Protein AF-A0A399HBB7-F1 (afdb_monomer)

Secondary structure (DSSP, 8-state):
-HHHHHHHHHHHHT--SSS---EEETTTTEEEEEEE-TTS-EEEEEEES-SHHHHHHHHHHHHHHHHHHHHHHHHHHHHHHHHHHTT-

Foldseek 3Di:
DVVVVVVVVCVVVPDDD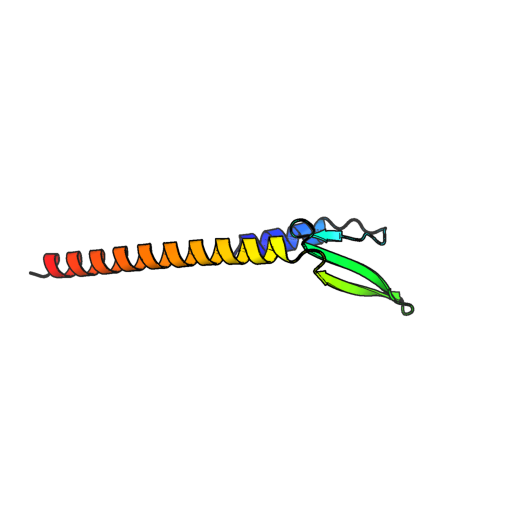DDQDQDQPLPNQKTWGFDQDPVRDTDTDIDGPDCVSVVVVVVVVVVVVVVVVVVVVVVVVVVVVVVVVVVD

Sequence (88 aa):
MVSVAATLLVLMFSTDTDEVVERKAFFGSLVFETVKKKDGAMGVTTGVDNPVPIVLLFVVLTLVLAMIHVIYQGLKQRREQLLSQSGS

pLDDT: mean 71.94, std 14.93, range [45.09, 96.06]

Structure (mmCIF, N/CA/C/O backbone):
data_AF-A0A399HBB7-F1
#
_entry.id   AF-A0A399HBB7-F1
#
loop_
_atom_site.group_PDB
_atom_site.id
_atom_site.type_symbol
_atom_site.label_atom_id
_atom_site.label_alt_id
_atom_site.label_comp_id
_atom_site.label_asym_id
_atom_site.label_entity_id
_atom_site.label_seq_id
_atom_site.pdbx_PDB_ins_code
_atom_site.Cartn_x
_atom_site.Cartn_y
_atom_site.Cartn_z
_atom_site.occupancy
_atom_site.B_iso_or_equiv
_atom_site.auth_seq_id
_atom_site.auth_comp_id
_atom_site.auth_asym_id
_atom_site.auth_atom_id
_atom_site.pdbx_PDB_model_num
ATOM 1 N N . MET A 1 1 ? -0.618 11.262 4.622 1.00 53.88 1 MET A N 1
ATOM 2 C CA . MET A 1 1 ? -0.139 12.025 3.443 1.00 53.88 1 MET A CA 1
ATOM 3 C C . MET A 1 1 ? 1.350 12.371 3.500 1.00 53.88 1 MET A C 1
ATOM 5 O O . MET A 1 1 ? 1.986 12.296 2.462 1.00 53.88 1 MET A O 1
ATOM 9 N N . VAL A 1 2 ? 1.936 12.667 4.670 1.00 63.09 2 VAL A N 1
ATOM 10 C CA . VAL A 1 2 ? 3.371 13.021 4.810 1.00 63.09 2 VAL A CA 1
ATOM 11 C C . VAL A 1 2 ? 4.334 11.919 4.330 1.00 63.09 2 VAL A C 1
ATOM 13 O O . VAL A 1 2 ? 5.368 12.220 3.745 1.00 63.09 2 VAL A O 1
ATOM 16 N N . SER A 1 3 ? 3.970 10.641 4.493 1.00 67.19 3 SER A N 1
ATOM 17 C CA . SER A 1 3 ? 4.818 9.512 4.079 1.00 67.19 3 SER A CA 1
ATOM 18 C C . SER A 1 3 ? 5.054 9.447 2.564 1.00 67.19 3 SER A C 1
ATOM 20 O O . SER A 1 3 ? 6.177 9.188 2.157 1.00 67.19 3 SER A O 1
ATOM 22 N N . VAL A 1 4 ? 4.048 9.756 1.735 1.00 71.19 4 VAL A N 1
ATOM 23 C CA . VAL A 1 4 ? 4.186 9.716 0.266 1.00 71.19 4 VAL A CA 1
ATOM 24 C C . VAL A 1 4 ? 5.112 10.828 -0.220 1.00 71.19 4 VAL A C 1
ATOM 26 O O . VAL A 1 4 ? 5.985 10.585 -1.047 1.00 71.19 4 VAL A O 1
ATOM 29 N N . ALA A 1 5 ? 4.966 12.032 0.339 1.00 71.88 5 ALA A N 1
ATOM 30 C CA . ALA A 1 5 ? 5.825 13.166 0.012 1.00 71.88 5 ALA A CA 1
ATOM 31 C C . ALA A 1 5 ? 7.289 12.909 0.406 1.00 71.88 5 ALA A C 1
ATOM 33 O O . ALA A 1 5 ? 8.195 13.223 -0.362 1.00 71.88 5 ALA A O 1
ATOM 34 N N . ALA A 1 6 ? 7.523 12.278 1.561 1.00 75.25 6 ALA A N 1
ATOM 35 C CA . ALA A 1 6 ? 8.866 11.911 2.004 1.00 75.25 6 ALA A CA 1
ATOM 36 C C . ALA A 1 6 ? 9.514 10.870 1.077 1.00 75.25 6 ALA A C 1
ATOM 38 O O . ALA A 1 6 ? 10.668 11.032 0.689 1.00 75.25 6 ALA A O 1
ATOM 39 N N . THR A 1 7 ? 8.768 9.842 0.657 1.00 74.06 7 THR A N 1
ATOM 40 C CA . THR A 1 7 ? 9.268 8.842 -0.301 1.00 74.06 7 THR A CA 1
ATOM 41 C C . THR A 1 7 ? 9.616 9.475 -1.650 1.00 74.06 7 THR A C 1
ATOM 43 O O . THR A 1 7 ? 10.637 9.134 -2.243 1.00 74.06 7 THR A O 1
ATOM 46 N N . LEU A 1 8 ? 8.805 10.432 -2.110 1.00 70.62 8 LEU A N 1
ATOM 47 C CA . LEU A 1 8 ? 9.016 11.126 -3.380 1.00 70.62 8 LEU A CA 1
ATOM 48 C C . LEU A 1 8 ? 10.274 12.010 -3.347 1.00 70.62 8 LEU A C 1
ATOM 50 O O . LEU A 1 8 ? 11.055 11.996 -4.294 1.00 70.62 8 LEU A O 1
ATOM 54 N N . LEU A 1 9 ? 10.511 12.714 -2.235 1.00 74.06 9 LEU A N 1
ATOM 55 C CA . LEU A 1 9 ? 11.708 13.540 -2.039 1.00 74.06 9 LEU A CA 1
ATOM 56 C C . LEU A 1 9 ? 12.991 12.705 -1.946 1.00 74.06 9 LEU A C 1
ATOM 58 O O . LEU A 1 9 ? 13.999 13.069 -2.547 1.00 74.0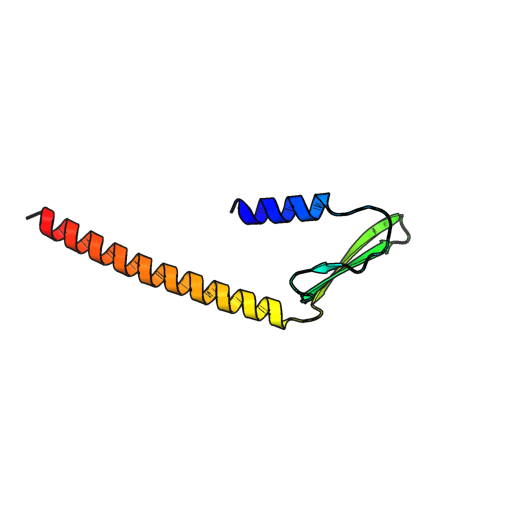6 9 LEU A O 1
ATOM 62 N N . VAL A 1 10 ? 12.953 11.567 -1.249 1.00 77.06 10 VAL A N 1
ATOM 63 C CA . VAL A 1 10 ? 14.109 10.661 -1.132 1.00 77.06 10 VAL A CA 1
ATOM 64 C C . VAL A 1 10 ? 14.485 10.063 -2.490 1.00 77.06 10 VAL A C 1
ATOM 66 O O . VAL A 1 10 ? 15.663 10.022 -2.835 1.00 77.06 10 VAL A O 1
ATOM 69 N N . LEU A 1 11 ? 13.499 9.658 -3.297 1.00 70.69 11 LEU A N 1
ATOM 70 C CA . LEU A 1 11 ? 13.744 9.157 -4.655 1.00 70.69 11 LEU A CA 1
ATOM 71 C C . LEU A 1 11 ? 14.372 10.222 -5.562 1.00 70.69 11 LEU A C 1
ATOM 73 O O . LEU A 1 11 ? 15.266 9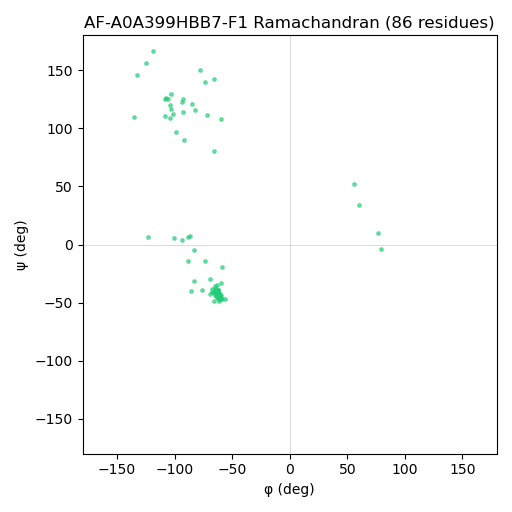.912 -6.351 1.00 70.69 11 LEU A O 1
ATOM 77 N N . MET A 1 12 ? 13.932 11.475 -5.430 1.00 67.62 12 MET A N 1
ATOM 78 C CA . MET A 1 12 ? 14.445 12.577 -6.241 1.00 67.62 12 MET A CA 1
ATOM 79 C C . MET A 1 12 ? 15.909 12.908 -5.912 1.00 67.62 12 MET A C 1
ATOM 81 O O . MET A 1 12 ? 16.693 13.161 -6.821 1.00 67.62 12 MET A O 1
ATOM 85 N N . PHE A 1 13 ? 16.290 12.846 -4.632 1.00 65.00 13 PHE A N 1
ATOM 86 C CA . PHE A 1 13 ? 17.647 13.163 -4.165 1.00 65.00 13 PHE A CA 1
ATOM 87 C C . PHE A 1 13 ? 18.627 11.980 -4.182 1.00 65.00 13 PHE A C 1
ATOM 89 O O . PHE A 1 13 ? 19.829 12.197 -4.096 1.00 65.00 13 PHE A O 1
ATOM 96 N N . SER A 1 14 ? 18.150 10.740 -4.327 1.00 61.75 14 SER A N 1
ATOM 97 C CA . SER A 1 14 ? 19.003 9.542 -4.437 1.00 61.75 14 SER A CA 1
ATOM 98 C C . SER A 1 14 ? 19.457 9.239 -5.876 1.00 61.75 14 SER A C 1
ATOM 100 O O . SER A 1 14 ? 20.020 8.176 -6.141 1.00 61.75 14 SER A O 1
ATOM 102 N N . THR A 1 15 ? 19.176 10.127 -6.832 1.00 47.03 15 THR A N 1
ATOM 103 C CA . THR A 1 15 ? 19.533 9.943 -8.243 1.00 47.03 15 THR A CA 1
ATOM 104 C C . THR A 1 15 ? 20.892 10.569 -8.525 1.00 47.03 15 THR A C 1
ATOM 106 O O . THR A 1 15 ? 20.973 11.737 -8.885 1.00 47.03 15 THR A O 1
ATOM 109 N N . ASP A 1 16 ? 21.946 9.770 -8.361 1.00 45.97 16 ASP A N 1
ATOM 110 C CA . ASP A 1 16 ? 23.284 10.074 -8.879 1.00 45.97 16 ASP A CA 1
ATOM 111 C C . ASP A 1 16 ? 23.266 10.080 -10.422 1.00 45.97 16 ASP A C 1
ATOM 113 O O . ASP A 1 16 ? 22.509 9.320 -11.042 1.00 45.97 16 ASP A O 1
ATOM 117 N N . THR A 1 17 ? 24.019 10.999 -11.023 1.00 51.78 17 THR A N 1
ATOM 118 C CA . THR A 1 17 ? 23.684 11.674 -12.292 1.00 51.78 17 THR A CA 1
ATOM 119 C C . THR A 1 17 ? 24.227 11.080 -13.592 1.00 51.78 17 THR A C 1
ATOM 121 O O . THR A 1 17 ? 23.970 11.688 -14.625 1.00 51.78 17 THR A O 1
ATOM 124 N N . ASP A 1 18 ? 24.918 9.936 -13.624 1.00 45.59 18 ASP A N 1
ATOM 125 C CA . ASP A 1 18 ? 25.796 9.677 -14.788 1.00 45.59 18 ASP A CA 1
ATOM 126 C C . ASP A 1 18 ? 25.604 8.409 -15.621 1.00 45.59 18 ASP A C 1
ATOM 128 O O . ASP A 1 18 ? 26.342 8.219 -16.585 1.00 45.59 18 ASP A O 1
ATOM 132 N N . GLU A 1 19 ? 24.580 7.586 -15.403 1.00 45.09 19 GLU A N 1
ATOM 133 C CA . GLU A 1 19 ? 24.379 6.425 -16.280 1.00 45.09 19 GLU A CA 1
ATOM 134 C C . GLU A 1 19 ? 22.927 6.288 -16.738 1.00 45.09 19 GLU A C 1
ATOM 136 O O . GLU A 1 19 ? 21.979 6.628 -16.028 1.00 45.09 19 GLU A O 1
ATOM 141 N N . VAL A 1 20 ? 22.745 5.808 -17.972 1.00 50.50 20 VAL A N 1
ATOM 142 C CA . VAL A 1 20 ? 21.459 5.315 -18.479 1.00 50.50 20 VAL A CA 1
ATOM 143 C C . VAL A 1 20 ? 21.131 4.071 -17.658 1.00 50.50 20 VAL A C 1
ATOM 145 O O . VAL A 1 20 ? 21.435 2.947 -18.041 1.00 50.50 20 VAL A O 1
ATOM 148 N N . VAL A 1 21 ? 20.605 4.293 -16.457 1.00 53.81 21 VAL A N 1
ATOM 149 C CA . VAL A 1 21 ? 20.273 3.233 -15.516 1.00 53.81 21 VAL A CA 1
ATOM 150 C C . VAL A 1 21 ? 18.814 2.875 -15.745 1.00 53.81 21 VAL A C 1
ATOM 152 O O . VAL A 1 21 ? 17.921 3.682 -15.482 1.00 53.81 21 VAL A O 1
ATOM 155 N N . GLU A 1 22 ? 18.565 1.659 -16.226 1.00 55.19 22 GLU A N 1
ATOM 156 C CA . GLU A 1 22 ? 17.254 1.027 -16.099 1.00 55.19 22 GLU A CA 1
ATOM 157 C C . GLU A 1 22 ? 16.945 0.922 -14.601 1.00 55.19 22 GLU A C 1
ATOM 159 O O . GLU A 1 22 ? 17.575 0.158 -13.865 1.00 55.19 22 GLU A O 1
ATOM 164 N N . ARG A 1 23 ? 16.011 1.742 -14.110 1.00 60.53 23 ARG A N 1
ATOM 165 C CA . ARG A 1 23 ? 15.663 1.757 -12.688 1.00 60.53 23 ARG A CA 1
ATOM 166 C C . ARG A 1 23 ? 14.370 0.997 -12.470 1.00 60.53 23 ARG A C 1
ATOM 168 O O . ARG A 1 23 ? 13.291 1.430 -12.870 1.00 60.53 23 ARG A O 1
ATOM 175 N N . LYS A 1 24 ? 14.495 -0.138 -11.787 1.00 58.97 24 LYS A N 1
ATOM 176 C CA . LYS A 1 24 ? 13.376 -0.953 -11.320 1.00 58.97 24 LYS A CA 1
ATOM 177 C C . LYS A 1 24 ? 12.878 -0.425 -9.977 1.00 58.97 24 LYS A C 1
ATOM 179 O O . LYS A 1 24 ? 13.622 -0.387 -9.001 1.00 58.97 24 LYS A O 1
ATOM 184 N N . ALA A 1 25 ? 11.613 -0.034 -9.915 1.00 62.09 25 ALA A N 1
ATOM 185 C CA . ALA A 1 25 ? 10.944 0.409 -8.699 1.00 62.09 25 ALA A CA 1
ATOM 186 C C . ALA A 1 25 ? 9.768 -0.515 -8.369 1.00 62.09 25 ALA A C 1
ATOM 188 O O . ALA A 1 25 ? 9.334 -1.332 -9.184 1.00 62.09 25 ALA A O 1
ATOM 189 N N . PHE A 1 26 ? 9.242 -0.389 -7.151 1.00 64.06 26 PHE A N 1
ATOM 190 C CA . PHE A 1 26 ? 8.052 -1.122 -6.721 1.00 64.06 26 PHE A CA 1
ATOM 191 C C . PHE A 1 26 ? 8.204 -2.651 -6.877 1.00 64.06 26 PHE A C 1
ATOM 193 O O . PHE A 1 26 ? 7.390 -3.318 -7.512 1.00 64.06 26 PHE A O 1
ATOM 200 N N . PHE A 1 27 ? 9.298 -3.198 -6.329 1.00 71.69 27 PHE A N 1
ATOM 201 C CA . PHE A 1 27 ? 9.659 -4.624 -6.418 1.00 71.69 27 PHE A CA 1
ATOM 202 C C . PHE A 1 27 ? 9.870 -5.136 -7.855 1.00 71.69 27 PHE A C 1
ATOM 204 O O . PHE A 1 27 ? 9.543 -6.277 -8.167 1.00 71.69 27 PHE A O 1
ATOM 211 N N . GLY A 1 28 ? 10.387 -4.288 -8.749 1.00 65.00 28 GLY A N 1
ATOM 212 C CA . GLY A 1 28 ? 10.580 -4.647 -10.158 1.00 65.00 28 GLY A CA 1
ATOM 213 C C . GLY A 1 28 ? 9.300 -4.640 -10.985 1.00 65.00 28 GLY A C 1
ATOM 214 O O . GLY A 1 28 ? 9.309 -5.092 -12.121 1.00 65.00 28 GLY A O 1
ATOM 215 N N . SER A 1 29 ? 8.205 -4.120 -10.431 1.00 60.22 29 SER A N 1
ATOM 216 C CA . SER A 1 29 ? 6.950 -3.965 -11.155 1.00 60.22 29 SER A CA 1
ATOM 217 C C . SER A 1 29 ? 6.980 -2.790 -12.124 1.00 60.22 29 SER A C 1
ATOM 219 O O . SER A 1 29 ? 6.463 -2.898 -13.232 1.00 60.22 29 SER A O 1
ATOM 221 N N . LEU A 1 30 ? 7.604 -1.683 -11.717 1.00 63.38 30 LEU A N 1
ATOM 222 C CA . LEU A 1 30 ? 7.721 -0.473 -12.520 1.00 63.38 30 LEU A CA 1
ATOM 223 C C . LEU A 1 30 ? 9.146 -0.353 -13.044 1.00 63.38 30 LEU A C 1
ATOM 225 O O . LEU A 1 30 ? 10.094 -0.354 -12.257 1.00 63.38 30 LEU A O 1
ATOM 229 N N . VAL A 1 31 ? 9.290 -0.219 -14.357 1.00 61.69 31 VAL A N 1
ATOM 230 C CA . VAL A 1 31 ? 10.570 0.051 -15.014 1.00 61.69 31 VAL A CA 1
ATOM 231 C C . VAL A 1 31 ? 10.563 1.488 -15.506 1.00 61.69 31 VAL A C 1
ATOM 233 O O . VAL A 1 31 ? 9.649 1.913 -16.217 1.00 61.69 31 VAL A O 1
ATOM 236 N N . PHE A 1 32 ? 11.583 2.236 -15.097 1.00 64.69 32 PHE A N 1
ATOM 237 C CA . PHE A 1 32 ? 11.864 3.579 -15.575 1.00 64.69 32 PHE A CA 1
ATOM 238 C C . PHE A 1 32 ? 13.097 3.510 -16.464 1.00 64.69 32 PHE A C 1
ATOM 240 O O . PHE A 1 32 ? 14.206 3.269 -15.983 1.00 64.69 32 PHE A O 1
ATOM 247 N N . GLU A 1 33 ? 12.895 3.725 -17.757 1.00 58.75 33 GLU A N 1
ATOM 248 C CA . GLU A 1 33 ? 13.984 3.826 -18.717 1.00 58.75 33 GLU A CA 1
ATOM 249 C C . GLU A 1 33 ? 14.181 5.306 -19.062 1.00 58.75 33 GLU A C 1
ATOM 251 O O . GLU A 1 33 ? 13.254 5.999 -19.492 1.00 58.75 33 GLU A O 1
ATOM 256 N N . THR A 1 34 ? 15.382 5.819 -18.793 1.00 58.97 34 THR A N 1
ATOM 257 C CA . THR A 1 34 ? 15.737 7.213 -19.088 1.00 58.97 34 THR A CA 1
ATOM 258 C C . THR A 1 34 ? 16.509 7.241 -20.396 1.00 58.97 34 THR A C 1
ATOM 260 O O . THR A 1 34 ? 17.712 6.995 -20.424 1.00 58.97 34 THR A O 1
ATOM 263 N N . VAL A 1 35 ? 15.820 7.525 -21.498 1.00 56.91 35 VAL A N 1
ATOM 264 C CA . VAL A 1 35 ? 16.424 7.576 -22.831 1.00 56.91 35 VAL A CA 1
ATOM 265 C C . VAL A 1 35 ? 16.835 9.012 -23.144 1.00 56.91 35 VAL A C 1
ATOM 267 O O . VAL A 1 35 ? 16.010 9.931 -23.146 1.00 56.91 35 VAL A O 1
ATOM 270 N N . LYS A 1 36 ? 18.119 9.234 -23.440 1.00 50.25 36 LYS A N 1
ATOM 271 C CA . LYS A 1 36 ? 18.600 10.540 -23.908 1.00 50.25 36 LYS A CA 1
ATOM 272 C C . LYS A 1 36 ? 18.112 10.759 -25.341 1.00 50.25 36 LYS A C 1
ATOM 274 O O . LYS A 1 36 ? 18.521 10.061 -26.267 1.00 50.25 36 LYS A O 1
ATOM 279 N N . LYS A 1 37 ? 17.201 11.710 -25.519 1.00 58.88 37 LYS A N 1
ATOM 280 C CA . LYS A 1 37 ? 16.595 12.040 -26.810 1.00 58.88 37 LYS A CA 1
ATOM 281 C C . LYS A 1 37 ? 17.586 12.881 -27.640 1.00 58.88 37 LYS A C 1
ATOM 283 O O . LYS A 1 37 ? 18.439 13.574 -27.083 1.00 58.88 37 LYS A O 1
ATOM 288 N N . LYS A 1 38 ? 17.534 12.779 -28.977 1.00 52.06 38 LYS A N 1
ATOM 289 C CA . LYS A 1 38 ? 18.530 13.357 -29.924 1.00 52.06 38 LYS A CA 1
ATOM 290 C C . LYS A 1 38 ? 18.692 14.884 -29.828 1.00 52.06 38 LYS A C 1
ATOM 292 O O . LYS A 1 38 ? 19.692 15.432 -30.268 1.00 52.06 38 LYS A O 1
ATOM 297 N N . ASP A 1 39 ? 17.707 15.534 -29.241 1.00 60.72 39 ASP A N 1
ATOM 298 C CA . ASP A 1 39 ? 17.536 16.955 -28.962 1.00 60.72 39 ASP A CA 1
ATOM 299 C C . ASP A 1 39 ? 18.140 17.390 -27.608 1.00 60.72 39 ASP A C 1
ATOM 301 O O . ASP A 1 39 ? 17.981 18.533 -27.192 1.00 60.72 39 ASP A O 1
ATOM 305 N N . GLY A 1 40 ? 18.847 16.498 -26.903 1.00 57.84 40 GLY A N 1
ATOM 306 C CA . GLY A 1 40 ? 19.445 16.782 -25.592 1.00 57.84 40 GLY A CA 1
ATOM 307 C C . GLY A 1 40 ? 18.446 16.720 -24.432 1.00 57.84 40 GLY A C 1
ATOM 308 O O . GLY A 1 40 ? 18.848 16.814 -23.274 1.00 57.84 40 GLY A O 1
ATOM 309 N N . ALA A 1 41 ? 17.162 16.504 -24.726 1.00 58.66 41 ALA A N 1
ATOM 310 C CA . ALA A 1 41 ? 16.125 16.276 -23.732 1.00 58.66 41 ALA A CA 1
ATOM 311 C C . ALA A 1 41 ? 16.241 14.867 -23.124 1.00 58.66 41 ALA A C 1
ATOM 313 O O . ALA A 1 41 ? 16.481 13.884 -23.827 1.00 58.66 41 ALA A O 1
ATOM 314 N N . MET A 1 42 ? 16.031 14.751 -21.813 1.00 58.62 42 MET A N 1
ATOM 315 C CA . MET A 1 42 ? 15.855 13.454 -21.156 1.00 58.62 42 MET A CA 1
ATOM 316 C C . MET A 1 42 ? 14.401 13.008 -21.322 1.00 58.62 42 MET A C 1
ATOM 318 O O . MET A 1 42 ? 13.485 13.674 -20.843 1.00 58.62 42 MET A O 1
ATOM 322 N N . GLY A 1 43 ? 14.181 11.903 -22.034 1.00 54.72 43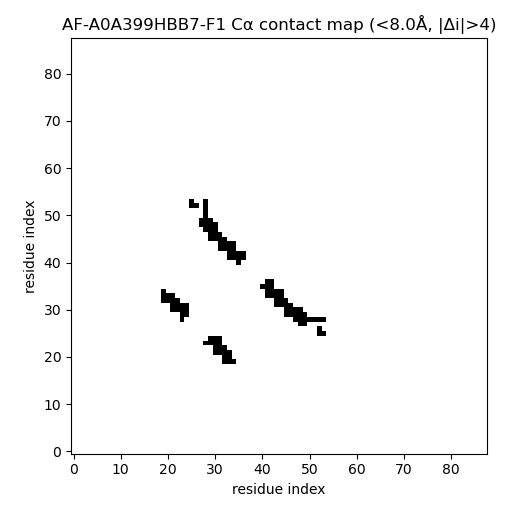 GLY A N 1
ATOM 323 C CA . GLY A 1 43 ? 12.885 11.239 -22.105 1.00 54.72 43 GLY A CA 1
ATOM 324 C C . GLY A 1 43 ? 12.810 10.158 -21.036 1.00 54.72 43 GLY A C 1
ATOM 325 O O . GLY A 1 43 ? 13.676 9.292 -20.984 1.00 54.72 43 GLY A O 1
ATOM 326 N N . VAL A 1 44 ? 11.786 10.199 -20.189 1.00 60.50 44 VAL A N 1
ATOM 327 C CA . VAL A 1 44 ? 11.513 9.128 -19.223 1.00 60.50 44 VAL A CA 1
ATOM 328 C C . VAL A 1 44 ? 10.355 8.302 -19.764 1.00 60.50 44 VAL A C 1
ATOM 330 O O . VAL A 1 44 ? 9.252 8.823 -19.927 1.00 60.50 44 VAL A O 1
ATOM 333 N N . THR A 1 45 ? 10.599 7.028 -20.060 1.00 59.25 45 THR A N 1
ATOM 334 C CA . THR A 1 45 ? 9.555 6.068 -20.431 1.00 59.25 45 THR A CA 1
ATOM 335 C C . THR A 1 45 ? 9.263 5.158 -19.247 1.00 59.25 45 THR A C 1
ATOM 337 O O . THR A 1 45 ? 10.175 4.604 -18.632 1.00 59.25 45 THR A O 1
ATOM 340 N N . THR A 1 46 ? 7.982 5.032 -18.900 1.00 63.06 46 THR A N 1
ATOM 341 C CA . THR A 1 46 ? 7.512 4.207 -17.785 1.00 63.06 46 THR A CA 1
ATOM 342 C C . THR A 1 46 ? 6.798 2.969 -18.314 1.00 63.06 46 THR A C 1
ATOM 344 O O . THR A 1 46 ? 5.866 3.067 -19.112 1.00 63.06 46 THR A O 1
ATOM 347 N N . GLY A 1 47 ? 7.248 1.795 -17.877 1.00 63.84 47 GLY A N 1
ATOM 348 C CA . GLY A 1 47 ? 6.673 0.499 -18.232 1.00 63.84 47 GLY A CA 1
ATOM 349 C C . GLY A 1 47 ? 6.299 -0.311 -16.995 1.00 63.84 47 GLY A C 1
ATOM 350 O O . GLY A 1 47 ? 6.847 -0.104 -15.911 1.00 63.84 47 GLY A O 1
ATOM 351 N N . VAL A 1 48 ? 5.358 -1.242 -17.156 1.00 70.06 48 VAL A N 1
ATOM 352 C CA . VAL A 1 48 ? 5.043 -2.253 -16.139 1.00 70.06 48 VAL A CA 1
ATOM 353 C C . VAL A 1 48 ? 5.652 -3.575 -16.597 1.00 70.06 48 VAL A C 1
ATOM 355 O O . VAL A 1 48 ? 5.176 -4.157 -17.565 1.00 70.06 48 VAL A O 1
ATOM 358 N N . ASP A 1 49 ? 6.705 -4.024 -15.917 1.00 71.12 49 ASP A N 1
ATOM 359 C CA . ASP A 1 49 ? 7.429 -5.269 -16.235 1.00 71.12 49 ASP A CA 1
ATOM 360 C C . ASP A 1 49 ? 6.760 -6.476 -15.561 1.00 71.12 49 ASP A C 1
ATOM 362 O O . ASP A 1 49 ? 6.538 -7.519 -16.169 1.00 71.12 49 ASP A O 1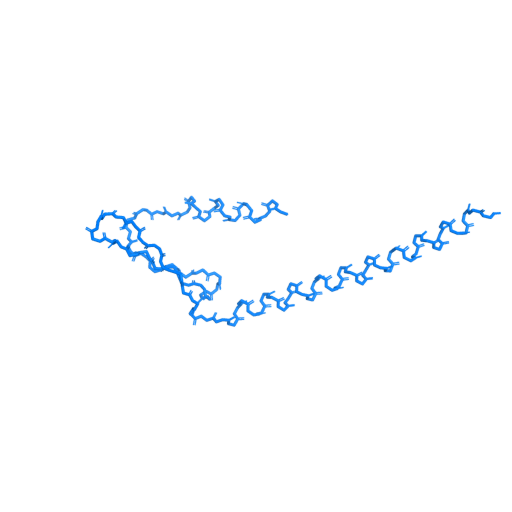
ATOM 366 N N . ASN A 1 50 ? 6.311 -6.304 -14.314 1.00 70.12 50 ASN A N 1
ATOM 367 C CA . ASN A 1 50 ? 5.561 -7.325 -13.589 1.00 70.12 50 ASN A CA 1
ATOM 368 C C . ASN A 1 50 ? 4.353 -6.706 -12.872 1.00 70.12 50 ASN A C 1
ATOM 370 O O . ASN A 1 50 ? 4.551 -6.009 -11.884 1.00 70.12 50 ASN A O 1
ATOM 374 N N . PRO A 1 51 ? 3.097 -6.954 -13.280 1.00 75.38 51 PRO A N 1
ATOM 375 C CA . PRO A 1 51 ? 1.930 -6.343 -12.637 1.00 75.38 51 PRO A CA 1
ATOM 376 C C . PRO A 1 51 ? 1.597 -6.937 -11.255 1.00 75.38 51 PRO A C 1
ATOM 378 O O . PRO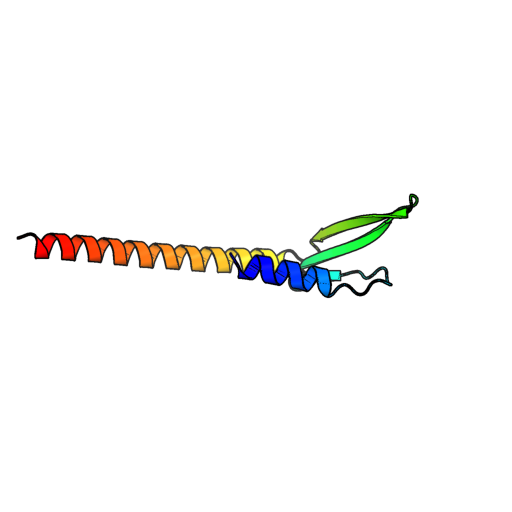 A 1 51 ? 0.830 -6.336 -10.501 1.00 75.38 51 PRO A O 1
ATOM 381 N N . VAL A 1 52 ? 2.160 -8.097 -10.892 1.00 79.19 52 VAL A N 1
ATOM 382 C CA . VAL A 1 52 ? 1.791 -8.841 -9.673 1.00 79.19 52 VAL A CA 1
ATOM 383 C C . VAL A 1 52 ? 1.988 -8.026 -8.383 1.00 79.19 52 VAL A C 1
ATOM 385 O O . VAL A 1 52 ? 1.047 -7.972 -7.587 1.00 79.19 52 VAL A O 1
ATOM 388 N N . PRO A 1 53 ? 3.126 -7.336 -8.150 1.00 75.88 53 PRO A N 1
ATOM 389 C CA . PRO A 1 53 ? 3.316 -6.541 -6.937 1.00 75.88 53 PRO A CA 1
ATOM 390 C C . PRO A 1 53 ? 2.328 -5.372 -6.819 1.00 75.88 53 PRO A C 1
ATOM 392 O O . PRO A 1 53 ? 1.883 -5.064 -5.714 1.00 75.88 53 PRO A O 1
ATOM 395 N N . ILE A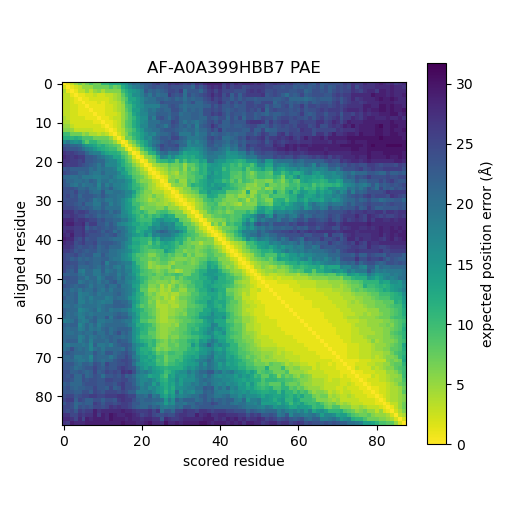 1 54 ? 1.942 -4.745 -7.940 1.00 79.19 54 ILE A N 1
ATOM 396 C CA . ILE A 1 54 ? 0.940 -3.663 -7.964 1.00 79.19 54 ILE A CA 1
ATOM 397 C C . ILE A 1 54 ? -0.431 -4.197 -7.557 1.00 79.19 54 ILE A C 1
ATOM 399 O O . ILE A 1 54 ? -1.085 -3.615 -6.691 1.00 79.19 54 ILE A O 1
ATOM 403 N N . VAL A 1 55 ? -0.857 -5.317 -8.146 1.00 80.75 55 VAL A N 1
ATOM 404 C CA . VAL A 1 55 ? -2.143 -5.943 -7.813 1.00 80.75 55 VAL A CA 1
ATOM 405 C C . VAL A 1 55 ? -2.170 -6.350 -6.342 1.00 80.75 55 VAL A C 1
ATOM 407 O O . VAL A 1 55 ? -3.149 -6.084 -5.646 1.00 80.75 55 VAL A O 1
ATOM 410 N N . LEU A 1 56 ? -1.081 -6.931 -5.837 1.00 83.88 56 LEU A N 1
ATOM 411 C CA . LEU A 1 56 ? -0.985 -7.345 -4.442 1.00 83.88 56 LEU A CA 1
ATOM 412 C C . LEU A 1 56 ? -1.059 -6.149 -3.486 1.00 83.88 56 LEU A C 1
ATOM 414 O O . LEU A 1 56 ? -1.824 -6.201 -2.523 1.00 83.88 56 LEU A O 1
ATOM 418 N N . LEU A 1 57 ? -0.345 -5.051 -3.771 1.00 84.75 57 LEU A N 1
ATOM 419 C CA . LEU A 1 57 ? -0.483 -3.816 -2.994 1.00 84.75 57 LEU A CA 1
ATOM 420 C C . LEU A 1 57 ? -1.937 -3.344 -2.987 1.00 84.75 57 LEU A C 1
ATOM 422 O O . LEU A 1 57 ? -2.463 -3.004 -1.930 1.00 84.75 57 LEU A O 1
ATOM 426 N N . PHE A 1 58 ? -2.586 -3.321 -4.151 1.00 86.50 58 PHE A N 1
ATOM 427 C CA . PHE A 1 58 ? -3.958 -2.845 -4.272 1.00 86.50 58 PHE A CA 1
ATOM 428 C C . PHE A 1 58 ? -4.932 -3.685 -3.436 1.00 86.50 58 PHE A C 1
ATOM 430 O O . PHE A 1 58 ? -5.777 -3.134 -2.727 1.00 86.50 58 PHE A O 1
ATOM 437 N N . VAL A 1 59 ? -4.776 -5.012 -3.451 1.00 91.69 59 VAL A N 1
ATOM 438 C CA . VAL A 1 59 ? -5.568 -5.933 -2.624 1.00 91.69 59 VAL A CA 1
ATOM 439 C C . VAL A 1 59 ? -5.342 -5.661 -1.137 1.00 91.69 59 VAL A C 1
ATOM 441 O O . VAL A 1 59 ? -6.308 -5.496 -0.393 1.00 91.69 59 VAL A O 1
ATOM 444 N N . VAL A 1 60 ? -4.083 -5.551 -0.704 1.00 93.88 60 VAL A N 1
ATOM 445 C CA . VAL A 1 60 ? -3.744 -5.257 0.697 1.00 93.88 60 VAL A CA 1
ATOM 446 C C . VAL A 1 60 ? -4.339 -3.917 1.131 1.00 93.88 60 VAL A C 1
ATOM 448 O O . VAL A 1 60 ? -4.973 -3.834 2.182 1.00 93.88 60 VAL A O 1
ATOM 451 N N . LEU A 1 61 ? -4.201 -2.876 0.309 1.00 92.38 61 LEU A N 1
ATOM 452 C CA . LEU A 1 61 ? -4.723 -1.545 0.608 1.00 92.38 61 LEU A CA 1
ATOM 453 C C . LEU A 1 61 ? -6.254 -1.553 0.716 1.00 92.38 61 LEU A C 1
ATOM 455 O O . LEU A 1 61 ? -6.815 -0.956 1.634 1.00 92.38 61 LEU A O 1
ATOM 459 N N . THR A 1 62 ? -6.923 -2.282 -0.177 1.00 92.94 62 THR A N 1
ATOM 460 C CA . THR A 1 62 ? -8.381 -2.446 -0.157 1.00 92.94 62 THR A CA 1
ATOM 461 C C . THR A 1 62 ? -8.843 -3.132 1.126 1.00 92.94 62 THR A C 1
ATOM 463 O O . THR A 1 62 ? -9.774 -2.655 1.774 1.00 92.94 62 THR A O 1
ATOM 466 N N . LEU A 1 63 ? -8.167 -4.208 1.542 1.00 95.19 63 LEU A N 1
ATOM 467 C CA . LEU A 1 63 ? -8.480 -4.915 2.786 1.00 95.19 63 LEU A CA 1
ATOM 468 C C . LEU A 1 63 ? -8.302 -4.021 4.016 1.00 95.19 63 LEU A C 1
ATOM 470 O O . LEU A 1 63 ? -9.174 -3.986 4.883 1.00 95.19 63 LEU A O 1
ATOM 474 N N . VAL A 1 64 ? -7.211 -3.254 4.074 1.00 96.06 64 VAL A N 1
ATOM 475 C CA . VAL A 1 64 ? -6.955 -2.315 5.176 1.00 96.06 64 VAL A CA 1
ATOM 476 C C . VAL A 1 64 ? -8.043 -1.240 5.240 1.00 96.06 64 VAL A C 1
ATOM 478 O O . VAL A 1 64 ? -8.585 -0.975 6.312 1.00 96.06 64 VAL A O 1
ATOM 481 N N . LEU A 1 65 ? -8.418 -0.647 4.103 1.00 94.81 65 LEU A N 1
ATOM 482 C CA . LEU A 1 65 ? -9.477 0.366 4.053 1.00 94.81 65 LEU A CA 1
ATOM 483 C C . LEU A 1 65 ? -10.851 -0.195 4.436 1.00 94.81 65 LEU A C 1
ATOM 485 O O . LEU A 1 65 ? -11.617 0.485 5.125 1.00 94.81 65 LEU A O 1
ATOM 489 N N . ALA A 1 66 ? -11.160 -1.425 4.022 1.00 94.50 66 ALA A N 1
ATOM 490 C CA . ALA A 1 66 ? -12.385 -2.112 4.414 1.00 94.50 66 ALA A CA 1
ATOM 491 C C . ALA A 1 66 ? -12.416 -2.360 5.930 1.00 94.50 66 ALA A C 1
ATOM 493 O O . ALA A 1 66 ? -13.410 -2.056 6.589 1.00 94.50 66 ALA A O 1
ATOM 494 N N . MET A 1 67 ? -11.306 -2.828 6.504 1.00 94.44 67 MET A N 1
ATOM 495 C CA . MET A 1 67 ? -11.178 -3.049 7.945 1.00 94.44 67 MET A CA 1
ATOM 496 C C . MET A 1 67 ? -11.365 -1.749 8.740 1.00 94.44 67 MET A C 1
ATOM 498 O O . MET A 1 67 ? -12.115 -1.728 9.716 1.00 94.44 67 MET A O 1
ATOM 502 N N . ILE A 1 68 ? -10.747 -0.649 8.298 1.00 95.19 68 ILE A N 1
ATOM 503 C CA . ILE A 1 68 ? -10.924 0.673 8.919 1.00 95.19 68 ILE A CA 1
ATOM 504 C C . ILE A 1 68 ? -12.395 1.102 8.877 1.00 95.19 68 ILE A C 1
ATOM 506 O O . ILE A 1 68 ? -12.914 1.575 9.887 1.00 95.19 68 ILE A O 1
ATOM 510 N N . HIS A 1 69 ? -13.085 0.909 7.748 1.00 93.31 69 HIS A N 1
ATOM 511 C CA . HIS A 1 69 ? -14.510 1.233 7.632 1.00 93.31 69 HIS A CA 1
ATOM 512 C C . HIS A 1 69 ? -15.372 0.448 8.618 1.00 93.31 69 HIS A C 1
ATOM 514 O O . HIS A 1 69 ? -16.213 1.043 9.292 1.00 93.31 69 HIS A O 1
ATOM 520 N N . VAL A 1 70 ? -15.147 -0.863 8.734 1.00 93.94 70 VAL A N 1
ATOM 521 C CA . VAL A 1 70 ? -15.889 -1.725 9.666 1.00 93.94 70 VAL A CA 1
ATOM 522 C C . VAL A 1 70 ? -15.688 -1.258 11.108 1.00 93.94 70 VAL A C 1
ATOM 524 O O . VAL A 1 70 ? -16.655 -1.086 11.850 1.00 93.94 70 VAL A O 1
ATOM 527 N N . ILE A 1 71 ? -14.440 -0.983 11.495 1.00 93.69 71 ILE A N 1
ATOM 528 C CA . ILE A 1 71 ? -14.112 -0.485 12.835 1.00 93.69 71 ILE A CA 1
ATOM 529 C C . ILE A 1 71 ? -14.786 0.868 13.080 1.00 93.69 71 ILE A C 1
ATOM 531 O O . ILE A 1 71 ? -15.428 1.062 14.112 1.00 93.69 71 ILE A O 1
ATOM 535 N N . TYR A 1 72 ? -14.690 1.793 12.126 1.00 93.31 72 TYR A N 1
ATOM 536 C CA . TYR A 1 72 ? -15.277 3.123 12.252 1.00 93.31 72 TYR A CA 1
ATOM 537 C C . TYR A 1 72 ? -16.802 3.073 12.400 1.00 93.31 72 TYR A C 1
ATOM 539 O O . TYR A 1 72 ? -17.359 3.761 13.255 1.00 93.31 72 TYR A O 1
ATOM 547 N N . GLN A 1 73 ? -17.481 2.227 11.621 1.00 90.62 73 GLN A N 1
ATOM 548 C CA . GLN A 1 73 ? -18.924 2.015 11.749 1.00 90.62 73 GLN A CA 1
ATOM 549 C C . GLN A 1 73 ? -19.291 1.460 13.128 1.00 90.62 73 GLN A C 1
ATOM 551 O O . GLN A 1 73 ? -20.212 1.977 13.763 1.00 90.62 73 GLN A O 1
ATOM 556 N N . GLY A 1 74 ? -18.534 0.482 13.633 1.00 88.31 74 GLY A N 1
ATOM 557 C CA . GLY A 1 74 ? -18.739 -0.059 14.977 1.00 88.31 74 GLY A CA 1
ATOM 558 C C . GLY A 1 74 ? -18.542 0.990 16.078 1.00 88.31 74 GLY A C 1
ATOM 559 O O . GLY A 1 74 ? -19.347 1.078 17.007 1.00 88.31 74 GLY A O 1
ATOM 560 N N . LEU A 1 75 ? -17.513 1.837 15.965 1.00 90.62 75 LEU A N 1
ATOM 561 C CA . LEU A 1 75 ? -17.289 2.939 16.907 1.00 90.62 75 LEU A CA 1
ATOM 562 C C . LEU A 1 75 ? -18.407 3.983 16.840 1.00 90.62 75 LEU A C 1
ATOM 564 O O . LEU A 1 75 ? -18.851 4.470 17.881 1.00 90.62 75 LEU A O 1
ATOM 568 N N . LYS A 1 76 ? -18.880 4.314 15.635 1.00 90.69 76 LYS A N 1
ATOM 569 C CA . LYS A 1 76 ? -19.975 5.268 15.443 1.00 90.69 76 LYS A CA 1
ATOM 570 C C . LYS A 1 76 ? -21.263 4.769 16.099 1.00 90.69 76 LYS A C 1
ATOM 572 O O . LYS A 1 76 ? -21.871 5.517 16.859 1.00 90.69 76 LYS A O 1
ATOM 577 N N . GLN A 1 77 ? -21.616 3.501 15.889 1.00 87.44 77 GLN A N 1
ATOM 578 C CA . GLN A 1 77 ? -22.787 2.882 16.516 1.00 87.44 77 GLN A CA 1
ATOM 579 C C . GLN A 1 77 ? -22.692 2.888 18.046 1.00 87.44 77 GLN A C 1
ATOM 581 O O . GLN A 1 77 ? -23.644 3.269 18.725 1.00 87.44 77 GLN A O 1
ATOM 586 N N . ARG A 1 78 ? -21.529 2.534 18.612 1.00 82.81 78 ARG A N 1
ATOM 587 C CA . ARG A 1 78 ? -21.320 2.587 20.070 1.00 82.81 78 ARG A CA 1
ATOM 588 C C . ARG A 1 78 ? -21.439 4.003 20.625 1.00 82.81 78 ARG A C 1
ATOM 590 O O . ARG A 1 78 ? -22.008 4.196 21.694 1.00 82.81 78 ARG A O 1
ATOM 597 N N . ARG A 1 79 ? -20.921 5.001 19.905 1.00 88.50 79 ARG A N 1
ATOM 598 C CA . ARG A 1 79 ? -21.044 6.409 20.301 1.00 88.50 79 ARG A CA 1
ATOM 599 C C . ARG A 1 79 ? -22.507 6.854 20.342 1.00 88.50 79 ARG A C 1
ATOM 601 O O . ARG A 1 79 ? -22.898 7.518 21.294 1.00 88.50 79 ARG A O 1
ATOM 608 N N . GLU A 1 80 ? -23.303 6.485 19.342 1.00 88.38 80 GLU A N 1
ATOM 609 C CA . GLU A 1 80 ? -24.738 6.804 19.296 1.00 88.38 80 GLU A CA 1
ATOM 610 C C . GLU A 1 80 ? -25.503 6.144 20.454 1.00 88.38 80 GLU A C 1
ATOM 612 O O . GLU A 1 80 ? -26.304 6.806 21.113 1.00 88.38 80 GLU A O 1
ATOM 617 N N . GLN A 1 81 ? -25.186 4.887 20.780 1.00 82.25 81 GLN A N 1
ATOM 618 C CA . GLN A 1 81 ? -25.769 4.187 21.930 1.00 82.25 81 GLN A CA 1
ATOM 619 C C . GLN A 1 81 ? -25.460 4.891 23.260 1.00 82.25 81 GLN A C 1
ATOM 621 O O . GLN A 1 81 ? -26.366 5.114 24.060 1.00 82.25 81 GLN A O 1
ATOM 626 N N . LEU A 1 82 ? -24.210 5.304 23.484 1.00 82.50 82 LEU A N 1
ATOM 627 C CA . LEU A 1 82 ? -23.818 6.000 24.715 1.00 82.50 82 LEU A CA 1
ATOM 628 C C . LEU A 1 82 ? -24.481 7.377 24.845 1.00 82.50 82 LEU A C 1
ATOM 630 O O . LEU A 1 82 ? -24.955 7.732 25.920 1.00 82.50 82 LEU A O 1
ATOM 634 N N . LEU A 1 83 ? -24.578 8.129 23.746 1.00 85.38 83 LEU A N 1
ATOM 635 C CA . LEU A 1 83 ? -25.275 9.419 23.736 1.00 85.38 83 LEU A CA 1
ATOM 636 C C . LEU A 1 83 ? -26.777 9.266 24.007 1.00 85.38 83 LEU A C 1
ATOM 638 O O . LEU A 1 83 ? -27.353 10.106 24.690 1.00 85.38 83 LEU A O 1
ATOM 642 N N . SER A 1 84 ? -27.401 8.187 23.522 1.00 83.00 84 SER A N 1
ATOM 643 C CA . SER A 1 84 ? -28.814 7.903 23.802 1.00 83.00 84 SER A CA 1
ATOM 644 C C . SER A 1 84 ? -29.081 7.508 25.260 1.00 83.00 84 SER A C 1
ATOM 646 O O . SER A 1 84 ? -30.148 7.810 25.780 1.00 83.00 84 SER A O 1
ATOM 648 N N . GLN A 1 85 ? -28.111 6.881 25.937 1.00 75.88 85 GLN A N 1
ATOM 649 C CA . GLN A 1 85 ? -28.234 6.484 27.345 1.00 75.88 85 GLN A CA 1
ATOM 650 C C . GLN A 1 85 ? -27.921 7.617 28.329 1.00 75.88 85 GLN A C 1
ATOM 652 O O . GLN A 1 85 ? -28.501 7.648 29.406 1.00 75.88 85 GLN A O 1
ATOM 657 N N . SER A 1 86 ? -27.026 8.547 27.985 1.00 66.50 86 SER A N 1
ATOM 658 C CA . SER A 1 86 ? -26.705 9.703 28.841 1.00 66.50 86 SER A CA 1
ATOM 659 C C . SER A 1 86 ? -27.683 10.881 28.709 1.00 66.50 86 SER A C 1
ATOM 661 O O . SER A 1 86 ? -27.516 11.875 29.409 1.00 66.50 86 SER A O 1
ATOM 663 N N . GLY A 1 87 ? -28.658 10.805 27.795 1.00 61.47 87 GLY A N 1
ATOM 664 C CA . GLY A 1 87 ? -29.678 11.838 27.569 1.00 61.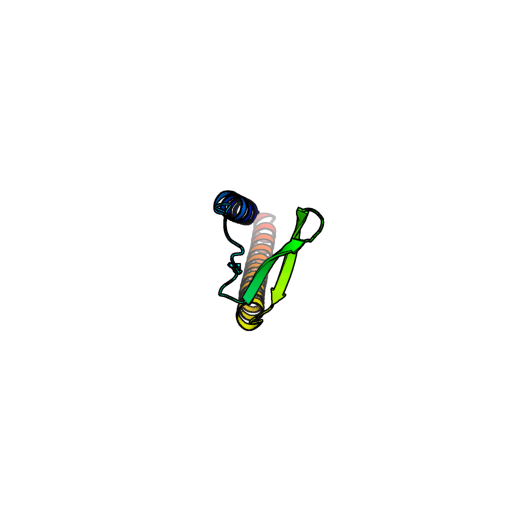47 87 GLY A CA 1
ATOM 665 C C . GLY A 1 87 ? -31.049 11.561 28.205 1.00 61.47 87 GLY A C 1
ATOM 666 O O . GLY A 1 87 ? -31.976 12.325 27.940 1.00 61.47 87 GLY A O 1
ATOM 667 N N . SER A 1 88 ? -31.185 10.484 28.991 1.00 50.66 88 SER A N 1
ATOM 668 C CA . SER A 1 88 ? -32.367 10.149 29.807 1.00 50.66 88 SER A CA 1
ATOM 669 C C . SER A 1 88 ? -32.089 10.380 31.286 1.00 50.66 88 SER A C 1
ATOM 671 O O . SER A 1 88 ? -33.098 10.511 32.013 1.00 50.66 88 SER A O 1
#

Mean predicted aligned error: 15.27 Å

Solvent-accessible surface area (backbone atoms only — 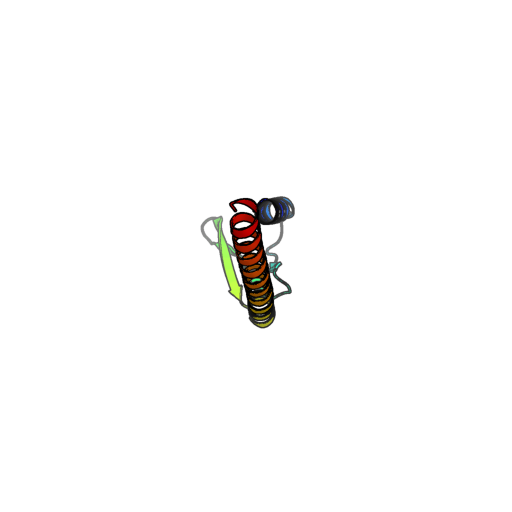not comparable to full-atom values): 5227 Å² total; per-residue (Å²): 116,70,67,61,55,51,53,54,52,51,57,64,73,68,59,78,91,82,68,83,54,76,43,65,40,71,92,49,14,36,37,39,41,56,46,78,39,100,85,76,46,80,40,78,48,80,45,74,76,35,65,62,57,55,53,51,50,51,52,53,52,51,51,53,53,52,51,51,49,55,52,50,50,53,53,51,54,53,52,53,54,53,54,61,64,76,72,114

Radius of gyration: 22.67 Å; Cα contacts (8 Å, |Δi|>4): 60; chains: 1; bounding box: 58×26×60 Å

Nearest PDB structures (foldseek):
  3wpa-assembly1_A  TM=5.022E-01  e=8.573E+00  Acinetobacter sp. Tol 5
  8a3t-assembly1_T  TM=3.749E-01  e=8.014E+00  Saccharomyces cerevisiae